Protein AF-A0A2E6DPS9-F1 (afdb_monomer)

Nearest PDB structures (foldseek):
  2yhy-assembly1_A  TM=9.073E-01  e=4.821E-06  Homo sapiens
  2yhw-assembly1_A-2  TM=8.796E-01  e=8.622E-06  Homo sapiens
  5nck-assembly1_B  TM=7.861E-01  e=3.011E-04  Fusobacterium nucleatum
  7p9y-assembly1_AAA  TM=7.922E-01  e=2.480E-04  Saccharomyces cerevisiae S288C
  4db3-assembly1_A  TM=7.115E-01  e=1.578E-04  Vibrio vulnificus

Solvent-accessible surface area (backbone atoms only — not comparable to full-atom values): 5450 Å² total; per-residue (Å²): 137,85,82,76,69,74,83,54,53,56,28,35,35,41,35,42,48,50,58,58,41,29,41,34,37,31,28,41,83,88,67,48,76,78,45,75,50,77,44,74,38,53,80,34,46,70,50,39,53,51,49,52,52,51,44,52,51,59,51,56,71,73,43,75,73,49,40,77,76,47,80,47,79,46,67,70,58,50,62,50,98,86,69,52,73,77,46,37,97,57,51,44,112

Mean predicted aligned error: 5.28 Å

Structure (mmCIF, N/CA/C/O backbone):
data_AF-A0A2E6DPS9-F1
#
_entry.id   AF-A0A2E6DPS9-F1
#
loop_
_atom_site.group_PDB
_atom_site.id
_atom_site.type_symbol
_atom_site.label_atom_id
_atom_site.label_alt_id
_atom_site.label_comp_id
_atom_site.label_asym_id
_atom_site.label_entity_id
_atom_site.label_seq_id
_atom_site.pdbx_PDB_ins_code
_atom_site.Cartn_x
_atom_site.Cartn_y
_atom_site.Cartn_z
_atom_site.occupancy
_atom_site.B_iso_or_equiv
_atom_site.auth_seq_id
_atom_site.auth_comp_id
_atom_site.auth_asym_id
_atom_site.auth_atom_id
_atom_site.pdbx_PDB_model_num
ATOM 1 N N . MET A 1 1 ? -9.347 -13.183 36.408 1.00 39.03 1 MET A N 1
ATOM 2 C CA . MET A 1 1 ? -8.910 -11.925 35.768 1.00 39.03 1 MET A CA 1
ATOM 3 C C . MET A 1 1 ? -9.388 -11.965 34.328 1.00 39.03 1 MET A C 1
ATOM 5 O O . MET A 1 1 ? -8.784 -12.667 33.534 1.00 39.03 1 MET A O 1
ATOM 9 N N . ASN A 1 2 ? -10.509 -11.310 34.015 1.00 36.25 2 ASN A N 1
ATOM 10 C CA . ASN A 1 2 ? -10.957 -11.149 32.631 1.00 36.25 2 ASN A CA 1
ATOM 11 C C . ASN A 1 2 ? -10.393 -9.827 32.120 1.00 36.25 2 ASN A C 1
ATOM 13 O O . ASN A 1 2 ? -10.894 -8.764 32.471 1.00 36.25 2 ASN A O 1
ATOM 17 N N . LEU A 1 3 ? -9.325 -9.910 31.334 1.00 46.50 3 LEU A N 1
ATOM 18 C CA . LEU A 1 3 ? -8.856 -8.808 30.506 1.00 46.50 3 LEU A CA 1
ATOM 19 C C . LEU A 1 3 ? -9.723 -8.809 29.244 1.00 46.50 3 LEU A C 1
ATOM 21 O O . LEU A 1 3 ? -9.343 -9.359 28.217 1.00 46.50 3 LEU A O 1
ATOM 25 N N . THR A 1 4 ? -10.933 -8.261 29.329 1.00 51.97 4 THR A N 1
ATOM 26 C CA . THR A 1 4 ? -11.605 -7.789 28.118 1.00 51.97 4 THR A CA 1
ATOM 27 C C . THR A 1 4 ? -10.853 -6.532 27.708 1.00 51.97 4 THR A C 1
ATOM 29 O O . THR A 1 4 ? -11.108 -5.461 28.261 1.00 51.97 4 THR A O 1
ATOM 32 N N . GLU A 1 5 ? -9.851 -6.682 26.838 1.00 55.75 5 GLU A N 1
ATOM 33 C CA . GLU A 1 5 ? -9.222 -5.543 26.170 1.00 55.75 5 GLU A CA 1
ATOM 34 C C . GLU A 1 5 ? -10.348 -4.648 25.639 1.00 55.75 5 GLU A C 1
ATOM 36 O O . GLU A 1 5 ? -11.286 -5.140 25.000 1.00 55.75 5 GLU A O 1
ATOM 41 N N . ALA A 1 6 ? -10.306 -3.355 25.974 1.00 55.34 6 ALA A N 1
ATOM 42 C CA . ALA A 1 6 ? -11.211 -2.382 25.377 1.00 55.34 6 ALA A CA 1
ATOM 43 C C . ALA A 1 6 ? -11.158 -2.559 23.849 1.00 55.34 6 ALA A C 1
ATOM 45 O O . ALA A 1 6 ? -10.072 -2.828 23.324 1.00 55.34 6 ALA A O 1
ATOM 46 N N . PRO A 1 7 ? -12.295 -2.486 23.134 1.00 62.09 7 PRO A N 1
ATOM 47 C CA . PRO A 1 7 ? -12.294 -2.707 21.698 1.00 62.09 7 PRO A CA 1
ATOM 48 C C . PRO A 1 7 ? -11.306 -1.726 21.067 1.00 62.09 7 PRO A C 1
ATOM 50 O O . PRO A 1 7 ? -11.474 -0.517 21.188 1.00 62.09 7 PRO A O 1
ATOM 53 N N . PHE A 1 8 ? -10.247 -2.254 20.453 1.00 64.81 8 PHE A N 1
ATOM 54 C CA . PHE A 1 8 ? -9.361 -1.441 19.634 1.00 64.81 8 PHE A CA 1
ATOM 55 C C . PHE A 1 8 ? 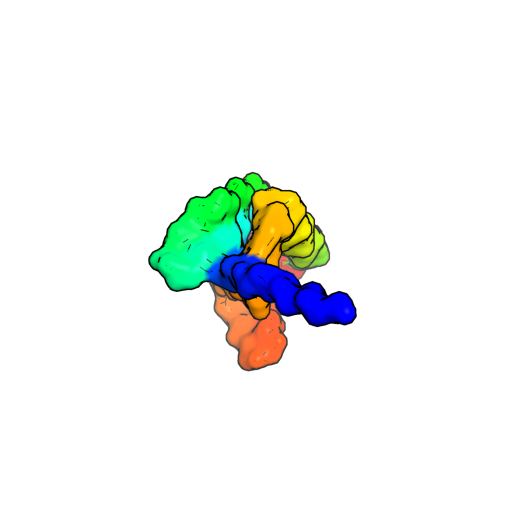-10.220 -0.827 18.540 1.00 64.81 8 PHE A C 1
ATOM 57 O O . PHE A 1 8 ? -10.972 -1.546 17.868 1.00 64.81 8 PHE A O 1
ATOM 64 N N . ASP A 1 9 ? -10.095 0.477 18.339 1.00 82.69 9 ASP A N 1
ATOM 65 C CA . ASP A 1 9 ? -10.690 1.080 17.165 1.00 82.69 9 ASP A CA 1
ATOM 66 C C . ASP A 1 9 ? -9.986 0.508 15.929 1.00 82.69 9 ASP A C 1
ATOM 68 O O . ASP A 1 9 ? -8.758 0.386 15.851 1.00 82.69 9 ASP A O 1
ATOM 72 N N . VAL A 1 10 ? -10.800 0.050 14.983 1.00 88.75 10 VAL A N 1
ATOM 73 C CA . VAL A 1 10 ? -10.323 -0.665 13.804 1.00 88.75 10 VAL A CA 1
ATOM 74 C C . VAL A 1 10 ? -10.060 0.331 12.686 1.00 88.75 10 VAL A C 1
ATOM 76 O O . VAL A 1 10 ? -10.954 1.088 12.300 1.00 88.75 10 VAL A O 1
ATOM 79 N N . VAL A 1 11 ? -8.854 0.274 12.130 1.00 96.12 11 VAL A N 1
ATOM 80 C CA . VAL A 1 11 ? -8.398 1.147 11.043 1.00 96.12 11 VAL A CA 1
ATOM 81 C C . VAL A 1 11 ? -7.994 0.329 9.822 1.00 96.12 11 VAL A C 1
ATOM 83 O O . VAL A 1 11 ? -7.762 -0.884 9.901 1.00 96.12 11 VAL A O 1
ATOM 86 N N . SER A 1 12 ? -7.934 0.990 8.672 1.00 97.81 12 SER A N 1
ATOM 87 C CA . SER A 1 12 ? -7.391 0.433 7.429 1.00 97.81 12 SER A CA 1
ATOM 88 C C . SER A 1 12 ? 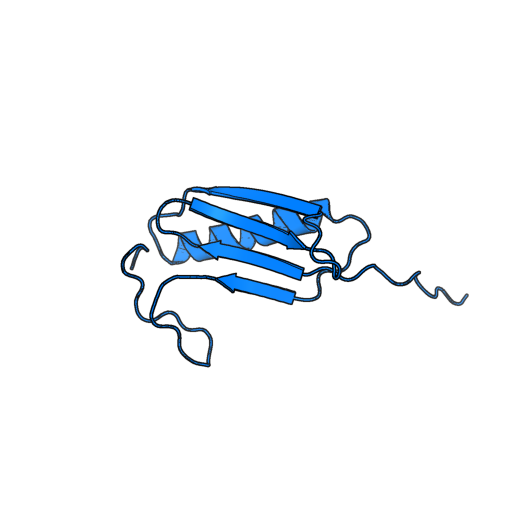-6.224 1.285 6.959 1.00 97.81 12 SER A C 1
ATOM 90 O O . SER A 1 12 ? -6.264 2.504 7.103 1.00 97.81 12 SER A O 1
ATOM 92 N N . ILE A 1 13 ? -5.205 0.658 6.380 1.00 98.50 13 ILE A N 1
ATOM 93 C CA . ILE A 1 13 ? -4.123 1.370 5.700 1.00 98.50 13 ILE A CA 1
ATOM 94 C C . ILE A 1 13 ? -4.346 1.265 4.191 1.00 98.50 13 ILE A C 1
ATOM 96 O O . ILE A 1 13 ? -4.673 0.197 3.678 1.00 98.50 13 ILE A O 1
ATOM 100 N N . GLY A 1 14 ? -4.190 2.373 3.477 1.00 98.38 14 GLY A N 1
ATOM 101 C CA . GLY A 1 14 ? -4.192 2.421 2.019 1.00 98.38 14 GLY A CA 1
ATOM 102 C C . GLY A 1 14 ? -2.858 2.942 1.503 1.00 98.38 14 GLY A C 1
ATOM 103 O O . GLY A 1 14 ? -2.325 3.893 2.069 1.00 98.38 14 GLY A O 1
ATOM 104 N N . VAL A 1 15 ? -2.334 2.343 0.435 1.00 98.56 15 VAL A N 1
ATOM 105 C CA . VAL A 1 15 ? -1.150 2.833 -0.278 1.00 98.56 15 VAL A CA 1
ATOM 106 C C . VAL A 1 15 ? -1.496 3.069 -1.743 1.00 98.56 15 VAL A C 1
ATOM 108 O O . VAL A 1 15 ? -1.919 2.146 -2.431 1.00 98.56 15 VAL A O 1
ATOM 111 N N . ASP A 1 16 ? -1.313 4.295 -2.218 1.00 97.81 16 ASP A N 1
ATOM 112 C CA . ASP A 1 16 ? -1.458 4.692 -3.618 1.00 97.81 16 ASP A CA 1
ATOM 113 C C . ASP A 1 16 ? -0.077 4.820 -4.266 1.00 97.81 16 ASP A C 1
ATOM 115 O O . ASP A 1 16 ? 0.767 5.589 -3.802 1.00 97.81 16 ASP A O 1
ATOM 119 N N . ILE A 1 17 ? 0.167 4.045 -5.320 1.00 97.31 17 ILE A N 1
ATOM 120 C CA . ILE A 1 17 ? 1.443 3.974 -6.029 1.00 97.31 17 ILE A CA 1
ATOM 121 C C . ILE A 1 17 ? 1.293 4.681 -7.381 1.00 97.31 17 ILE A C 1
ATOM 123 O O . ILE A 1 17 ? 0.853 4.094 -8.374 1.00 97.31 17 ILE A O 1
ATOM 127 N N . GLY A 1 18 ? 1.694 5.953 -7.427 1.00 95.25 18 GLY A N 1
ATOM 128 C CA . GLY A 1 18 ? 1.881 6.699 -8.670 1.00 95.25 18 GLY A CA 1
ATOM 129 C C . GLY A 1 18 ? 3.272 6.475 -9.269 1.00 95.25 18 GLY A C 1
ATOM 130 O O . GLY A 1 18 ? 4.099 5.786 -8.690 1.00 95.25 18 GLY A O 1
A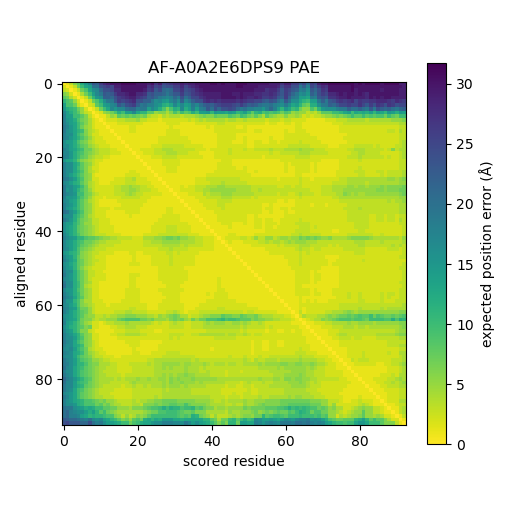TOM 131 N N . GLY A 1 19 ? 3.564 7.093 -10.418 1.00 94.31 19 GLY A N 1
ATOM 132 C CA . GLY A 1 19 ? 4.885 6.967 -11.063 1.00 94.31 19 GLY A CA 1
ATOM 133 C C . GLY A 1 19 ? 6.000 7.817 -10.446 1.00 94.31 19 GLY A C 1
ATOM 134 O O . GLY A 1 19 ? 7.174 7.646 -10.754 1.00 94.31 19 GLY A O 1
ATOM 135 N N . THR A 1 20 ? 5.646 8.773 -9.587 1.00 94.88 20 THR A N 1
ATOM 136 C CA . THR A 1 20 ? 6.611 9.691 -8.953 1.00 94.88 20 THR A CA 1
ATOM 137 C C . THR A 1 20 ? 6.483 9.709 -7.439 1.00 94.88 20 THR A C 1
ATOM 139 O O . THR A 1 20 ? 7.456 9.988 -6.739 1.00 94.88 20 THR A O 1
ATOM 142 N N . LYS A 1 21 ? 5.281 9.452 -6.922 1.00 96.88 21 LYS A N 1
ATOM 143 C CA . LYS A 1 21 ? 4.970 9.507 -5.499 1.00 96.88 21 LYS A CA 1
ATOM 144 C C . LYS A 1 21 ? 4.163 8.282 -5.103 1.00 96.88 21 LYS A C 1
ATOM 146 O O . LYS A 1 21 ? 3.231 7.903 -5.811 1.00 96.88 21 LYS A O 1
ATOM 151 N N . THR A 1 22 ? 4.493 7.748 -3.937 1.00 98.31 22 THR A N 1
ATOM 152 C CA . THR A 1 22 ? 3.733 6.717 -3.244 1.00 98.31 22 THR A CA 1
ATOM 153 C C . THR A 1 22 ? 3.189 7.316 -1.949 1.00 98.31 22 THR A C 1
ATOM 155 O O . THR A 1 22 ? 3.961 7.812 -1.125 1.00 98.31 22 THR A O 1
ATOM 158 N N . LEU A 1 23 ? 1.866 7.329 -1.795 1.00 98.69 23 LEU A N 1
ATOM 159 C CA . LEU A 1 23 ? 1.149 7.914 -0.660 1.00 98.69 23 LEU A CA 1
ATOM 160 C C . LEU A 1 23 ? 0.568 6.798 0.204 1.00 98.69 23 LEU A C 1
ATOM 162 O O . LEU A 1 23 ? -0.206 5.988 -0.286 1.00 98.69 23 LEU A O 1
ATOM 166 N N . GLY A 1 24 ? 0.903 6.782 1.489 1.00 98.69 24 GLY A N 1
ATOM 167 C CA . GLY A 1 24 ? 0.277 5.923 2.483 1.00 98.69 24 GLY A CA 1
ATOM 168 C C . GLY A 1 24 ? -0.659 6.717 3.397 1.00 98.69 24 GLY A C 1
ATOM 169 O O . GLY A 1 24 ? -0.311 7.819 3.822 1.00 98.69 24 GLY A O 1
ATOM 170 N N . LEU A 1 25 ? -1.821 6.150 3.724 1.00 98.50 25 LEU A N 1
ATOM 171 C CA . LEU A 1 25 ? -2.825 6.718 4.629 1.00 98.50 25 LEU A CA 1
ATOM 172 C C . LEU A 1 25 ? -3.294 5.661 5.630 1.00 98.50 25 LEU A C 1
ATOM 174 O O . LEU A 1 25 ? -3.597 4.540 5.228 1.00 98.50 25 LEU A O 1
ATOM 178 N N . ALA A 1 26 ? -3.442 6.028 6.900 1.00 98.25 26 ALA A N 1
ATOM 179 C CA . ALA A 1 26 ? -4.231 5.272 7.866 1.00 98.25 26 ALA A CA 1
ATOM 180 C C . ALA A 1 26 ? -5.597 5.945 8.050 1.00 98.25 26 ALA A C 1
ATOM 182 O O . ALA A 1 26 ? -5.671 7.120 8.413 1.00 98.25 26 ALA A O 1
ATOM 183 N N . LEU A 1 27 ? -6.673 5.201 7.793 1.00 96.31 27 LEU A N 1
ATOM 184 C CA . LEU A 1 27 ? -8.050 5.682 7.824 1.00 96.31 27 LEU A CA 1
ATOM 185 C C . LEU A 1 27 ? -8.834 5.031 8.964 1.00 96.31 27 LEU A C 1
ATOM 187 O O . LEU A 1 27 ? -8.869 3.801 9.089 1.00 96.31 27 LEU A O 1
ATOM 191 N N . ALA A 1 28 ? -9.526 5.852 9.748 1.00 93.50 28 ALA A N 1
ATOM 192 C CA . ALA A 1 28 ? -10.574 5.380 10.640 1.00 93.50 28 ALA A CA 1
ATOM 193 C C . ALA A 1 28 ? -11.788 4.888 9.837 1.00 93.50 28 ALA A C 1
ATOM 195 O O . ALA A 1 28 ? -11.990 5.255 8.678 1.00 93.50 28 ALA A O 1
ATOM 196 N N . ARG A 1 29 ? -12.667 4.101 10.471 1.00 89.31 29 ARG A N 1
ATOM 197 C CA . ARG A 1 29 ? -13.918 3.633 9.842 1.00 89.31 29 ARG A CA 1
ATOM 198 C C . ARG A 1 29 ? -14.822 4.777 9.360 1.00 89.31 29 ARG A C 1
ATOM 200 O O . ARG A 1 29 ? -15.578 4.592 8.413 1.00 89.31 29 ARG A O 1
ATOM 207 N N . SER A 1 30 ? -14.746 5.942 10.001 1.00 89.56 30 SER A N 1
ATOM 208 C CA . SER A 1 30 ? -15.456 7.163 9.600 1.00 89.56 30 SER A CA 1
ATOM 209 C C . SER A 1 30 ? -14.958 7.758 8.276 1.00 89.56 30 SER A C 1
ATOM 211 O O . SER A 1 30 ? -15.629 8.623 7.721 1.00 89.56 30 SER A O 1
ATOM 213 N N . GLY A 1 31 ? -13.798 7.318 7.776 1.00 89.94 31 GLY A N 1
ATOM 214 C CA . GLY A 1 31 ? -13.089 7.931 6.651 1.00 89.94 31 GLY A CA 1
ATOM 215 C C . GLY A 1 31 ? -12.122 9.045 7.062 1.00 89.94 31 GLY A C 1
ATOM 216 O O . GLY A 1 31 ? -11.495 9.648 6.196 1.00 89.94 31 GLY A O 1
ATOM 217 N N . GLU A 1 32 ? -11.979 9.322 8.361 1.00 94.75 32 GLU A N 1
ATOM 218 C CA . GLU A 1 32 ? -10.983 10.268 8.870 1.00 94.75 32 GLU A CA 1
ATOM 219 C C . GLU A 1 32 ? -9.557 9.763 8.608 1.00 94.75 32 GLU A C 1
ATOM 221 O O . GLU A 1 32 ? -9.241 8.604 8.887 1.00 94.75 32 GLU A O 1
ATOM 226 N N . ILE A 1 33 ? -8.693 10.644 8.094 1.00 96.88 33 ILE A N 1
ATOM 227 C CA . ILE A 1 33 ? -7.257 10.386 7.952 1.00 96.88 33 ILE A CA 1
ATOM 228 C C . ILE A 1 33 ? -6.596 10.612 9.308 1.00 96.88 33 ILE A C 1
ATOM 230 O O . ILE A 1 33 ? -6.521 11.742 9.781 1.00 96.88 33 ILE A O 1
ATOM 234 N N . LEU A 1 34 ? -6.093 9.536 9.907 1.00 96.94 34 LEU A N 1
ATOM 235 C CA . LEU A 1 34 ? -5.394 9.579 11.190 1.00 96.94 34 LEU A CA 1
ATOM 236 C C . LEU A 1 34 ? -3.916 9.931 11.007 1.00 96.94 34 LEU A C 1
ATOM 238 O O . LEU A 1 34 ? -3.361 10.733 11.753 1.00 96.94 34 LEU A O 1
ATOM 242 N N . VAL A 1 35 ? -3.278 9.318 10.007 1.00 97.75 35 VAL A N 1
ATOM 243 C CA . VAL A 1 35 ? -1.856 9.487 9.689 1.00 97.75 35 VAL A CA 1
ATOM 244 C C . VAL A 1 35 ? -1.681 9.393 8.178 1.00 97.75 35 VAL A C 1
ATOM 246 O O . VAL A 1 35 ? -2.366 8.608 7.517 1.00 97.75 35 VAL A O 1
ATOM 249 N N . GLN A 1 36 ? -0.751 10.170 7.630 1.00 98.38 36 GLN A N 1
ATOM 250 C CA . GLN A 1 36 ? -0.362 10.088 6.229 1.00 98.38 36 GLN A CA 1
ATOM 251 C C . GLN A 1 36 ? 1.143 10.264 6.048 1.00 98.38 36 GLN A C 1
ATO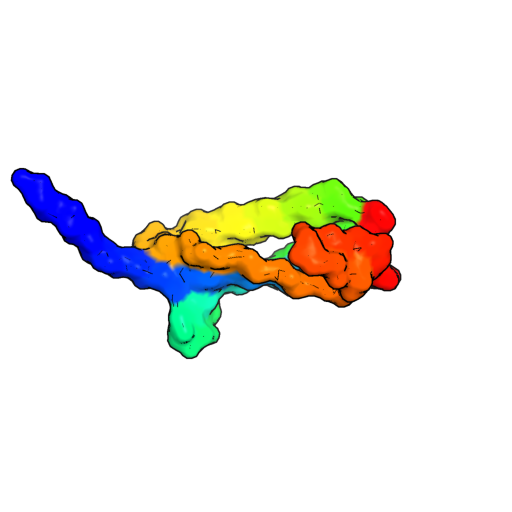M 253 O O . GLN A 1 36 ? 1.772 11.060 6.742 1.00 98.38 36 GLN A O 1
ATOM 258 N N . GLU A 1 37 ? 1.705 9.575 5.063 1.00 98.62 37 GLU A N 1
ATOM 259 C CA . GLU A 1 37 ? 3.110 9.701 4.679 1.00 98.62 37 GLU A CA 1
ATOM 260 C C . GLU A 1 37 ? 3.247 9.608 3.157 1.00 98.62 37 GLU A C 1
ATOM 262 O O . GLU A 1 37 ? 2.512 8.883 2.494 1.00 98.62 37 GLU A O 1
ATOM 267 N N . THR A 1 38 ? 4.186 10.348 2.573 1.00 98.50 38 THR A N 1
ATOM 268 C CA . THR A 1 38 ? 4.498 10.260 1.140 1.00 98.50 38 THR A CA 1
ATOM 269 C C . THR A 1 38 ? 5.975 9.981 0.943 1.00 98.50 38 THR A C 1
ATOM 271 O O . THR A 1 38 ? 6.817 10.593 1.599 1.00 98.50 38 THR A O 1
ATOM 274 N N . ARG A 1 39 ? 6.292 9.112 -0.017 1.00 98.31 39 ARG A N 1
ATOM 275 C CA . ARG A 1 39 ? 7.658 8.823 -0.465 1.00 98.31 39 ARG A CA 1
ATOM 276 C C . ARG A 1 39 ? 7.782 8.961 -1.983 1.00 98.31 39 ARG A C 1
ATOM 278 O O . ARG A 1 39 ? 6.778 8.822 -2.683 1.00 98.31 39 ARG A O 1
ATOM 285 N N . PRO A 1 40 ? 8.984 9.237 -2.520 1.00 97.88 40 PRO A N 1
ATOM 286 C CA . PRO A 1 40 ? 9.245 9.077 -3.947 1.00 97.88 40 PRO A CA 1
ATOM 287 C C . PRO A 1 40 ? 8.993 7.631 -4.383 1.00 97.88 40 PRO A C 1
ATOM 289 O O . PRO A 1 40 ? 9.322 6.706 -3.640 1.00 97.88 40 PRO A O 1
ATOM 292 N N . THR A 1 41 ? 8.446 7.431 -5.581 1.00 97.25 41 THR A N 1
ATOM 293 C CA . THR A 1 41 ? 8.269 6.084 -6.140 1.00 97.25 41 THR A CA 1
ATOM 294 C C . THR A 1 41 ? 9.610 5.550 -6.648 1.00 97.25 41 THR A C 1
ATOM 296 O O . THR A 1 41 ? 10.227 6.187 -7.511 1.00 97.25 41 THR A O 1
ATOM 299 N N . PRO A 1 42 ? 10.080 4.398 -6.140 1.00 95.81 42 PRO A N 1
ATOM 300 C CA . PRO A 1 42 ? 11.314 3.787 -6.618 1.00 95.81 42 PRO A CA 1
ATOM 301 C C . PRO A 1 42 ? 11.237 3.333 -8.079 1.00 95.81 42 PRO A C 1
ATOM 303 O O . PRO A 1 42 ? 10.161 3.181 -8.649 1.00 95.81 42 PRO A O 1
ATOM 306 N N . GLN A 1 43 ? 12.406 3.093 -8.674 1.00 90.50 43 GLN A N 1
ATOM 307 C CA . GLN A 1 43 ? 12.557 2.733 -10.090 1.00 90.50 43 GLN A CA 1
ATOM 308 C C . GLN A 1 43 ? 12.847 1.235 -10.299 1.00 90.50 43 GLN A C 1
ATOM 310 O O . GLN A 1 43 ? 13.350 0.855 -11.351 1.00 90.50 43 GLN A O 1
ATOM 315 N N . SER A 1 44 ? 12.546 0.378 -9.321 1.00 92.94 44 SER A N 1
ATOM 316 C CA . SER A 1 44 ? 12.507 -1.077 -9.511 1.00 92.94 44 SER A CA 1
ATOM 317 C C . SER A 1 44 ? 11.335 -1.693 -8.756 1.00 92.94 44 SER A C 1
ATOM 319 O O . SER A 1 44 ? 10.939 -1.189 -7.700 1.00 92.94 44 SER A O 1
ATOM 321 N N . SER A 1 45 ? 10.794 -2.789 -9.284 1.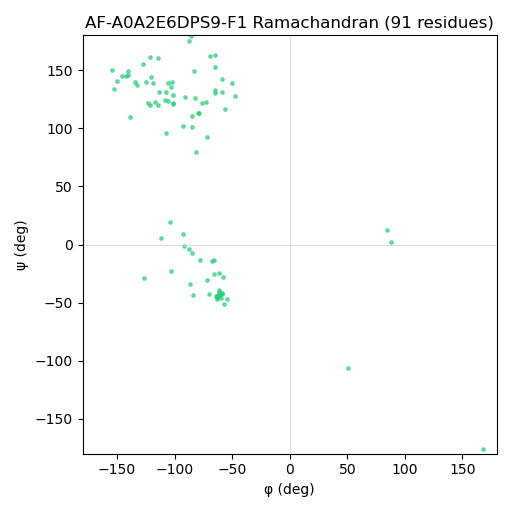00 91.62 45 SER A N 1
ATOM 322 C CA . SER A 1 45 ? 9.690 -3.544 -8.682 1.00 91.62 45 SER A CA 1
ATOM 323 C C . SER A 1 45 ? 9.983 -3.980 -7.237 1.00 91.62 45 SER A C 1
ATOM 325 O O . SER A 1 45 ? 9.178 -3.701 -6.347 1.00 91.62 45 SER A O 1
ATOM 327 N N . ASP A 1 46 ? 11.163 -4.543 -6.963 1.00 94.44 46 ASP A N 1
ATOM 328 C CA . ASP A 1 46 ? 11.573 -4.935 -5.601 1.00 94.44 46 ASP A CA 1
ATOM 329 C C . ASP A 1 46 ? 11.588 -3.748 -4.624 1.00 94.44 46 ASP A C 1
ATOM 331 O O . ASP A 1 46 ? 11.109 -3.843 -3.493 1.00 94.44 46 ASP A O 1
ATOM 335 N N . GLN A 1 47 ? 12.101 -2.594 -5.062 1.00 96.50 47 GLN A N 1
ATOM 336 C CA . GLN A 1 47 ? 12.146 -1.402 -4.214 1.00 96.50 47 GLN A CA 1
ATOM 337 C C . GLN A 1 47 ? 10.758 -0.796 -4.002 1.00 96.50 47 GLN A C 1
ATOM 339 O O . GLN A 1 47 ? 10.507 -0.215 -2.948 1.00 96.50 47 GLN A O 1
ATOM 344 N N . ILE A 1 48 ? 9.845 -0.921 -4.971 1.00 95.75 48 ILE A N 1
ATOM 345 C CA . ILE A 1 48 ? 8.447 -0.510 -4.797 1.00 95.75 48 ILE A CA 1
ATOM 346 C C . ILE A 1 48 ? 7.795 -1.350 -3.695 1.00 95.75 48 ILE A C 1
ATOM 348 O O . ILE A 1 48 ? 7.148 -0.781 -2.816 1.00 95.75 48 ILE A O 1
ATOM 352 N N . VAL A 1 49 ? 8.004 -2.670 -3.689 1.00 96.25 49 VAL A N 1
ATOM 353 C CA . VAL A 1 49 ? 7.492 -3.553 -2.627 1.00 96.25 49 VAL A CA 1
ATOM 354 C C . VAL A 1 49 ? 8.056 -3.151 -1.261 1.00 96.25 49 VAL A C 1
ATOM 356 O O . VAL A 1 49 ? 7.291 -2.982 -0.310 1.00 96.25 49 VAL A O 1
ATOM 359 N N . GLU A 1 50 ? 9.364 -2.905 -1.173 1.00 98.06 50 GLU A N 1
ATOM 360 C CA . GLU A 1 50 ? 10.010 -2.438 0.061 1.00 98.06 50 GLU A CA 1
ATOM 361 C C . GLU A 1 50 ? 9.467 -1.074 0.524 1.00 98.06 50 GLU A C 1
ATOM 363 O O . GLU A 1 50 ? 9.234 -0.849 1.714 1.00 98.06 50 GLU A O 1
ATOM 368 N N . CYS A 1 51 ? 9.202 -0.160 -0.414 1.00 98.00 51 CYS A N 1
ATOM 369 C CA . CYS A 1 51 ? 8.601 1.142 -0.128 1.00 98.00 51 CYS A CA 1
ATOM 370 C C . CYS A 1 51 ? 7.198 0.993 0.477 1.00 98.00 51 CYS A C 1
ATOM 372 O O . CYS A 1 51 ? 6.890 1.653 1.472 1.00 98.00 51 CYS A O 1
ATOM 374 N N . VAL A 1 52 ? 6.369 0.094 -0.069 1.00 98.12 52 VAL A N 1
ATOM 375 C CA . VAL A 1 52 ? 5.032 -0.216 0.465 1.00 98.12 52 VAL A CA 1
ATOM 376 C C . VAL A 1 52 ? 5.130 -0.806 1.873 1.00 98.12 52 VAL A C 1
ATOM 378 O O . VAL A 1 52 ? 4.421 -0.343 2.766 1.00 98.12 52 VAL A O 1
ATOM 381 N N . ALA A 1 53 ? 6.019 -1.779 2.096 1.00 98.38 53 ALA A N 1
ATOM 382 C CA . ALA A 1 53 ? 6.226 -2.383 3.413 1.00 98.38 53 ALA A CA 1
ATOM 383 C C . ALA A 1 53 ? 6.696 -1.344 4.443 1.00 98.38 53 ALA A C 1
ATOM 385 O O . ALA A 1 53 ? 6.162 -1.270 5.551 1.00 98.38 53 ALA A O 1
ATOM 386 N N . THR A 1 54 ? 7.634 -0.478 4.055 1.00 98.38 54 THR A N 1
ATOM 387 C CA . THR A 1 54 ? 8.139 0.585 4.928 1.00 98.38 54 THR A CA 1
ATOM 388 C C . THR A 1 54 ? 7.049 1.598 5.276 1.00 98.38 54 THR A C 1
ATOM 390 O O . THR A 1 54 ? 6.920 1.982 6.438 1.00 98.38 54 THR A O 1
ATOM 393 N N . LEU A 1 55 ? 6.243 2.021 4.295 1.00 98.44 55 LEU A N 1
ATOM 394 C CA . LEU A 1 55 ? 5.099 2.904 4.538 1.00 98.44 55 LEU A CA 1
ATOM 395 C C . LEU A 1 55 ? 4.082 2.251 5.475 1.00 98.44 55 LEU A C 1
ATOM 397 O O . LEU A 1 55 ? 3.619 2.897 6.410 1.00 98.44 55 LEU A O 1
ATOM 401 N N . PHE A 1 56 ? 3.760 0.975 5.260 1.00 98.50 56 PHE A N 1
ATOM 402 C CA . PHE A 1 56 ? 2.844 0.238 6.125 1.00 98.50 56 PHE A CA 1
ATOM 403 C C . PHE A 1 56 ? 3.324 0.227 7.581 1.00 98.50 56 PHE A C 1
ATOM 405 O O . PHE A 1 56 ? 2.559 0.600 8.469 1.00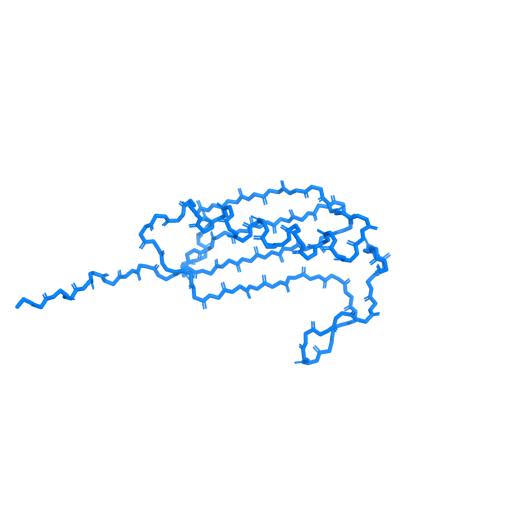 98.50 56 PHE A O 1
ATOM 412 N N . HIS A 1 57 ? 4.584 -0.147 7.824 1.00 98.06 57 HIS A N 1
ATOM 413 C CA . HIS A 1 57 ? 5.149 -0.175 9.174 1.00 98.06 57 HIS A CA 1
ATOM 414 C C . HIS A 1 57 ? 5.202 1.221 9.806 1.00 98.06 57 HIS A C 1
ATOM 416 O O . HIS A 1 57 ? 4.741 1.389 10.930 1.00 98.06 57 HIS A O 1
ATOM 422 N N . SER A 1 58 ? 5.648 2.239 9.062 1.00 98.25 58 SER A N 1
ATOM 423 C CA . SER A 1 58 ? 5.708 3.623 9.554 1.00 98.25 58 SER A CA 1
ATOM 424 C C . SER A 1 58 ? 4.338 4.161 9.983 1.00 98.25 58 SER A C 1
ATOM 426 O O . SER A 1 58 ? 4.211 4.811 11.023 1.00 98.25 58 SER A O 1
ATOM 428 N N . LEU A 1 59 ? 3.287 3.874 9.209 1.00 98.12 59 LEU A N 1
ATOM 429 C CA . LEU A 1 59 ? 1.920 4.261 9.559 1.00 98.12 59 LEU A CA 1
ATOM 430 C C . LEU A 1 59 ? 1.394 3.451 10.750 1.00 98.12 59 LEU A C 1
ATOM 432 O O . LEU A 1 59 ? 0.770 4.023 11.639 1.00 98.12 59 LEU A O 1
ATOM 436 N N . ALA A 1 60 ? 1.652 2.140 10.783 1.00 96.56 60 ALA A N 1
ATOM 437 C CA . ALA A 1 60 ? 1.236 1.255 11.871 1.00 96.56 60 ALA A CA 1
ATOM 438 C C . ALA A 1 60 ? 1.853 1.650 13.222 1.00 96.56 60 ALA A C 1
ATOM 440 O O . ALA A 1 60 ? 1.149 1.670 14.230 1.00 96.56 60 ALA A O 1
ATOM 441 N N . ASP A 1 61 ? 3.126 2.040 13.241 1.00 96.38 61 ASP A N 1
ATOM 442 C CA . ASP A 1 61 ? 3.825 2.444 14.465 1.00 96.38 61 ASP A CA 1
ATOM 443 C C . ASP A 1 61 ? 3.252 3.740 15.069 1.00 96.38 61 ASP A C 1
ATOM 445 O O . ASP A 1 61 ? 3.312 3.957 16.280 1.00 96.38 61 ASP A O 1
ATOM 449 N N . GLN A 1 62 ? 2.635 4.591 14.245 1.00 96.44 62 GLN A N 1
ATOM 450 C CA . GLN A 1 62 ? 2.004 5.845 14.674 1.00 96.44 62 GLN A CA 1
ATOM 451 C C . GLN A 1 62 ? 0.563 5.665 15.177 1.00 96.44 62 GLN A C 1
ATOM 453 O O . GLN A 1 62 ? -0.031 6.605 15.705 1.00 96.44 62 GLN A O 1
ATOM 458 N N . LEU A 1 63 ? -0.010 4.467 15.039 1.00 93.31 63 LEU A N 1
ATOM 459 C CA . LEU A 1 63 ? -1.412 4.191 15.349 1.00 93.31 63 LEU A CA 1
ATOM 460 C C . LEU A 1 63 ? -1.673 3.808 16.817 1.00 93.31 63 LEU A C 1
ATOM 462 O O . LEU A 1 63 ? -2.829 3.672 17.205 1.00 93.31 63 LEU A O 1
ATOM 466 N N . GLY A 1 64 ? -0.655 3.672 17.669 1.00 88.50 64 GLY A N 1
ATOM 467 C CA . GLY A 1 64 ? -0.838 3.465 19.114 1.00 88.50 64 GLY A CA 1
ATOM 468 C C . GLY A 1 64 ? -1.813 2.325 19.462 1.00 88.50 64 GLY A C 1
ATOM 469 O O . GLY A 1 64 ? -1.479 1.155 19.316 1.00 88.50 64 GLY A O 1
ATOM 470 N N . ASN A 1 65 ? -3.021 2.674 19.926 1.00 86.12 65 ASN A N 1
ATOM 471 C CA . ASN A 1 65 ? -4.063 1.729 20.357 1.00 86.12 65 ASN A CA 1
ATOM 472 C C . ASN A 1 65 ? -5.071 1.341 19.255 1.00 86.12 65 ASN A C 1
ATOM 474 O O . ASN A 1 65 ? -6.094 0.728 19.561 1.00 86.12 65 ASN A O 1
ATOM 478 N N . TYR A 1 66 ? -4.851 1.709 17.993 1.00 91.19 66 TYR A N 1
ATOM 479 C CA . TYR A 1 66 ? -5.681 1.223 16.889 1.00 91.19 66 TYR A CA 1
ATOM 480 C C . TYR A 1 66 ? -5.200 -0.155 16.412 1.00 91.19 66 TYR A C 1
ATOM 482 O O . TYR A 1 66 ? -4.010 -0.466 16.446 1.00 91.19 66 TYR A O 1
ATOM 490 N N . ARG A 1 67 ? -6.119 -0.988 15.908 1.00 92.75 67 ARG A N 1
ATOM 491 C CA . ARG A 1 67 ? -5.773 -2.241 15.212 1.00 92.75 67 ARG A CA 1
ATOM 492 C C . ARG A 1 67 ? -5.975 -2.092 13.713 1.00 92.75 67 ARG A C 1
ATOM 494 O O . ARG A 1 67 ? -7.083 -1.813 13.254 1.00 92.75 67 ARG A O 1
ATOM 501 N N . VAL A 1 68 ? -4.916 -2.343 12.946 1.00 96.00 68 VAL A N 1
ATOM 502 C CA . VAL A 1 68 ? -4.995 -2.409 11.483 1.00 96.00 68 VAL A CA 1
ATOM 503 C C . VAL A 1 68 ? -5.712 -3.697 11.078 1.00 96.00 68 VAL A C 1
ATOM 505 O O . VAL A 1 68 ? -5.295 -4.790 11.451 1.00 96.00 68 VAL A O 1
ATOM 508 N N . SER A 1 69 ? -6.799 -3.570 10.320 1.00 95.31 69 SER A N 1
ATOM 509 C CA . SER A 1 69 ? -7.602 -4.711 9.840 1.00 95.31 69 SER A CA 1
ATOM 510 C C . SER A 1 69 ? -7.369 -5.069 8.379 1.00 95.31 69 SER A C 1
ATOM 512 O O . SER A 1 69 ? -7.649 -6.197 7.977 1.00 95.31 69 SER A O 1
ATOM 514 N N . ALA A 1 70 ? -6.882 -4.118 7.585 1.00 95.75 70 ALA A N 1
ATOM 515 C CA . ALA A 1 70 ? -6.699 -4.283 6.155 1.00 95.75 70 ALA A CA 1
ATOM 516 C C . ALA A 1 70 ? -5.596 -3.361 5.628 1.00 95.75 70 ALA A C 1
ATOM 518 O O . ALA A 1 70 ? -5.398 -2.255 6.141 1.00 95.75 70 ALA A O 1
ATOM 519 N N . LEU A 1 71 ? -4.936 -3.824 4.566 1.00 97.38 71 LEU A N 1
ATOM 520 C CA . LEU A 1 71 ? -4.089 -3.032 3.684 1.00 97.38 71 LEU A CA 1
ATOM 521 C C . LEU A 1 71 ? -4.707 -3.049 2.281 1.00 97.38 71 LEU A C 1
ATOM 523 O O . LEU A 1 71 ? -4.906 -4.118 1.707 1.00 97.38 71 LEU A O 1
ATOM 527 N N . GLY A 1 72 ? -5.004 -1.873 1.738 1.00 97.25 72 GLY A N 1
ATOM 528 C CA . GLY A 1 72 ? -5.361 -1.688 0.334 1.00 97.25 72 GLY A CA 1
ATOM 529 C C . GLY A 1 72 ? -4.185 -1.121 -0.453 1.00 97.25 72 GLY A C 1
ATOM 530 O O . GLY A 1 72 ? -3.496 -0.228 0.034 1.00 97.25 72 GLY A O 1
ATOM 531 N N . ILE A 1 73 ? -3.973 -1.609 -1.675 1.00 97.44 73 ILE A N 1
ATOM 532 C CA . ILE A 1 73 ? -2.949 -1.092 -2.588 1.00 97.44 73 ILE A CA 1
ATOM 533 C C . ILE A 1 73 ? -3.635 -0.632 -3.874 1.00 97.44 73 ILE A C 1
ATOM 535 O O . ILE A 1 73 ? -4.300 -1.420 -4.547 1.00 97.44 73 ILE A O 1
ATOM 539 N N . GLY A 1 74 ? -3.482 0.649 -4.198 1.00 96.00 74 GLY A N 1
ATOM 540 C CA . GLY A 1 74 ? -3.892 1.256 -5.456 1.00 96.00 74 GLY A CA 1
ATOM 541 C C . GLY A 1 74 ? -2.687 1.429 -6.370 1.00 96.00 74 GLY A C 1
ATOM 542 O O . GLY A 1 74 ? -1.664 1.972 -5.963 1.00 96.00 74 GLY A O 1
ATOM 543 N N . VAL A 1 75 ? -2.796 0.952 -7.607 1.00 95.12 75 VAL A N 1
ATOM 544 C CA . VAL A 1 75 ? -1.760 1.118 -8.628 1.00 95.12 75 VAL A CA 1
ATOM 545 C C . VAL A 1 75 ? -2.395 1.164 -10.013 1.00 95.12 75 VAL A C 1
ATOM 547 O O . VAL A 1 75 ? -3.334 0.422 -10.305 1.00 95.12 75 VAL A O 1
ATOM 550 N N . ALA A 1 76 ? -1.888 2.034 -10.885 1.00 91.94 76 ALA A N 1
ATOM 551 C CA . ALA A 1 76 ? -2.320 2.078 -12.275 1.00 91.94 76 ALA A CA 1
ATOM 552 C C . ALA A 1 76 ? -1.650 0.952 -13.080 1.00 91.94 76 ALA A C 1
ATOM 554 O O . ALA A 1 76 ? -0.439 0.978 -13.306 1.00 91.94 76 ALA A O 1
ATOM 555 N N . GLY A 1 77 ? -2.435 -0.016 -13.555 1.00 92.81 77 GLY A N 1
ATOM 556 C CA . GLY A 1 77 ? -1.918 -1.100 -14.384 1.00 92.81 77 GLY A CA 1
ATOM 557 C C . GLY A 1 77 ? -2.892 -2.256 -14.595 1.00 92.81 77 GLY A C 1
ATOM 558 O O . GLY A 1 77 ? -4.041 -2.215 -14.159 1.00 92.81 77 GLY A O 1
ATOM 559 N N . LEU A 1 78 ? -2.417 -3.294 -15.285 1.00 95.00 78 LEU A N 1
ATOM 560 C CA . LEU A 1 78 ? -3.150 -4.544 -15.473 1.00 95.00 78 LEU A CA 1
ATOM 561 C C . LEU A 1 78 ? -2.906 -5.460 -14.270 1.00 95.00 78 LEU A C 1
ATOM 563 O O . LEU A 1 78 ? -1.859 -6.102 -14.190 1.00 95.00 78 LEU A O 1
ATOM 567 N N . VAL A 1 79 ? -3.873 -5.513 -13.356 1.00 94.62 79 VAL A N 1
ATOM 568 C CA . VAL A 1 79 ? -3.840 -6.366 -12.160 1.00 94.62 79 VAL A CA 1
ATOM 569 C C . VAL A 1 79 ? -4.827 -7.516 -12.330 1.00 94.62 79 VAL A C 1
ATOM 571 O O . VAL A 1 79 ? -5.975 -7.297 -12.721 1.00 94.62 79 VAL A O 1
ATOM 574 N N . ASP A 1 80 ? -4.392 -8.745 -12.060 1.00 95.81 80 ASP A N 1
ATOM 575 C CA . ASP A 1 80 ? -5.284 -9.904 -12.079 1.00 95.81 80 ASP A CA 1
ATOM 576 C C . ASP A 1 80 ? -5.989 -10.142 -10.730 1.00 95.81 80 ASP A C 1
ATOM 578 O O . ASP A 1 80 ? -5.730 -9.488 -9.722 1.00 95.81 80 ASP A O 1
ATOM 582 N N . LYS A 1 81 ? -6.900 -11.120 -10.694 1.00 95.75 81 LYS A N 1
ATOM 583 C CA . LYS A 1 81 ? -7.674 -11.462 -9.488 1.00 95.75 81 LYS A CA 1
ATOM 584 C C . LYS A 1 81 ? -6.842 -12.027 -8.327 1.00 95.75 81 LYS A C 1
ATOM 586 O O . LYS A 1 81 ? -7.372 -12.150 -7.228 1.00 95.75 81 LYS A O 1
ATOM 591 N N . ASN A 1 82 ? -5.590 -12.413 -8.573 1.00 96.12 82 ASN A N 1
ATOM 592 C CA . ASN A 1 82 ? -4.665 -12.869 -7.539 1.00 96.12 82 ASN A CA 1
ATOM 593 C C . ASN A 1 82 ? -3.826 -11.705 -6.985 1.00 96.12 82 ASN A C 1
ATOM 595 O O . ASN A 1 82 ? -3.015 -11.919 -6.089 1.00 96.12 82 ASN A O 1
ATOM 599 N N . GLY A 1 83 ? -4.013 -10.487 -7.509 1.00 92.56 83 GLY A N 1
ATOM 600 C CA . GLY A 1 83 ? -3.262 -9.301 -7.114 1.00 92.56 83 GLY A CA 1
ATOM 601 C C . GLY A 1 83 ? -1.920 -9.151 -7.828 1.00 92.56 83 GLY A C 1
ATOM 602 O O . GLY A 1 83 ? -1.112 -8.328 -7.405 1.00 92.56 83 GLY A O 1
ATOM 603 N N . GLN A 1 84 ? -1.653 -9.912 -8.897 1.00 94.44 84 GLN A N 1
ATOM 604 C CA . GLN A 1 84 ? -0.413 -9.757 -9.658 1.00 94.44 84 GLN A CA 1
ATOM 605 C C . GLN A 1 84 ? -0.529 -8.602 -10.655 1.00 94.44 84 GLN A C 1
ATOM 607 O O . GLN A 1 84 ? -1.439 -8.570 -11.487 1.00 94.44 84 GLN A O 1
ATOM 612 N N . LEU A 1 85 ? 0.422 -7.669 -10.581 1.00 93.19 85 LEU A N 1
ATOM 613 C CA . LEU A 1 85 ? 0.577 -6.570 -11.528 1.00 93.19 85 LEU A CA 1
ATOM 614 C C . LEU A 1 85 ? 1.396 -7.041 -12.737 1.00 93.19 85 LEU A C 1
ATOM 616 O O . LEU A 1 85 ? 2.591 -7.289 -12.627 1.00 93.19 85 LEU A O 1
ATOM 620 N N . HIS A 1 86 ? 0.752 -7.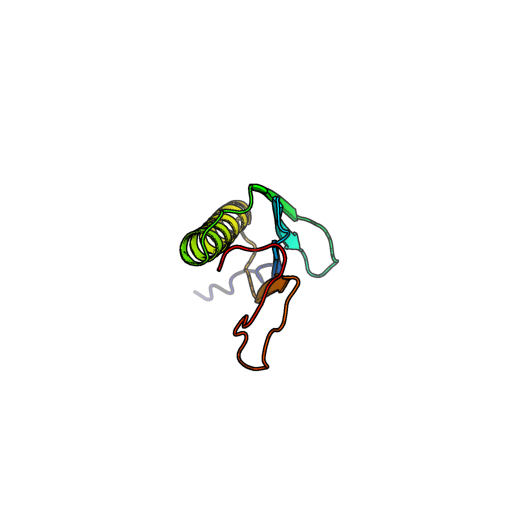157 -13.898 1.00 92.94 86 HIS A N 1
ATOM 621 C CA . HIS A 1 86 ? 1.383 -7.636 -15.137 1.00 92.94 86 HIS A CA 1
ATOM 622 C C . HIS A 1 86 ? 2.067 -6.521 -15.930 1.00 92.94 86 HIS A C 1
ATOM 624 O O . HIS A 1 86 ? 3.059 -6.755 -16.624 1.00 92.94 86 HIS A O 1
ATOM 630 N N . ARG A 1 87 ? 1.496 -5.312 -15.890 1.00 91.12 87 ARG A N 1
ATOM 631 C CA . ARG A 1 87 ? 1.978 -4.125 -16.615 1.00 91.12 87 ARG A CA 1
ATOM 632 C C . ARG A 1 87 ? 1.567 -2.853 -15.882 1.00 91.12 87 ARG A C 1
ATOM 634 O O . ARG A 1 87 ? 0.385 -2.705 -15.576 1.00 91.12 87 ARG A O 1
ATOM 641 N N . ALA A 1 88 ? 2.494 -1.914 -15.710 1.00 91.25 88 ALA A N 1
ATOM 642 C CA . ALA A 1 88 ? 2.232 -0.573 -15.191 1.00 91.25 88 ALA A CA 1
ATOM 643 C C . ALA A 1 88 ? 3.035 0.466 -15.997 1.00 91.25 88 ALA A C 1
ATOM 645 O O . ALA A 1 88 ? 4.251 0.512 -15.864 1.00 91.25 88 ALA A O 1
ATOM 646 N N . PRO A 1 89 ? 2.395 1.319 -16.820 1.00 84.25 89 PRO A N 1
ATOM 647 C CA . PRO A 1 89 ? 3.107 2.209 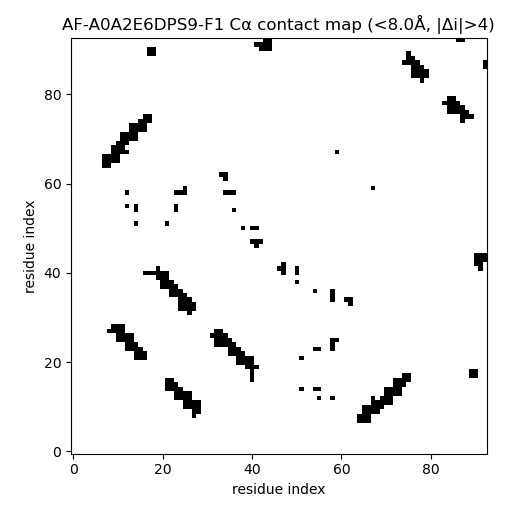-17.749 1.00 84.25 89 PRO A CA 1
ATOM 648 C C . PRO A 1 89 ? 4.044 3.215 -17.076 1.00 84.25 89 PRO A C 1
ATOM 650 O O . PRO A 1 89 ? 4.958 3.728 -17.709 1.00 84.25 89 PRO A O 1
ATOM 653 N N . ASN A 1 90 ? 3.761 3.537 -15.813 1.00 85.62 90 ASN A N 1
ATOM 654 C CA . ASN A 1 90 ? 4.450 4.575 -15.056 1.00 85.62 90 ASN A CA 1
ATOM 655 C C . ASN A 1 90 ? 5.290 4.008 -13.906 1.00 85.62 90 ASN A C 1
ATOM 657 O O . ASN A 1 90 ? 5.791 4.788 -13.101 1.00 85.62 90 ASN A O 1
ATOM 661 N N . LEU A 1 91 ? 5.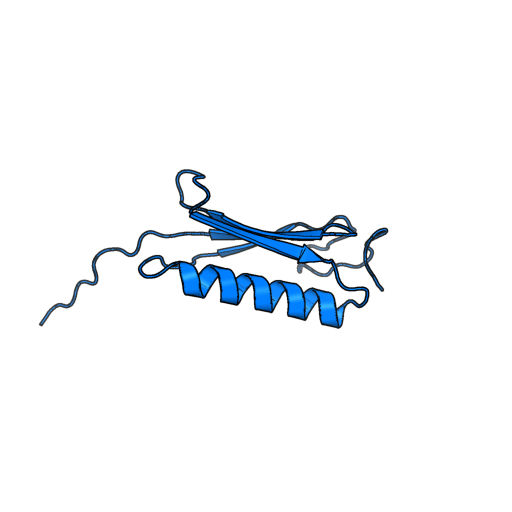393 2.683 -13.789 1.00 83.50 91 LEU A N 1
ATOM 662 C CA . LEU A 1 91 ? 6.236 2.033 -12.793 1.00 83.50 91 LEU A CA 1
ATOM 663 C C . LEU A 1 91 ? 7.360 1.285 -13.484 1.00 83.50 91 LEU A C 1
ATOM 665 O O . LEU A 1 91 ? 7.297 0.992 -14.675 1.00 83.50 91 LEU A O 1
ATOM 669 N N . ALA A 1 92 ? 8.393 1.010 -12.707 1.00 74.31 92 ALA A N 1
ATOM 670 C CA . ALA A 1 92 ? 9.488 0.188 -13.162 1.00 74.31 92 ALA A CA 1
ATOM 671 C C . ALA A 1 92 ? 9.052 -1.252 -13.442 1.00 74.31 92 ALA A C 1
ATOM 673 O O . ALA A 1 92 ? 8.102 -1.744 -12.826 1.00 74.31 92 ALA A O 1
ATOM 674 N N . ASP A 1 93 ? 9.784 -1.887 -14.358 1.00 68.44 93 ASP A N 1
ATOM 675 C CA . ASP A 1 93 ? 9.611 -3.291 -14.733 1.00 68.44 93 ASP A CA 1
ATOM 676 C C . ASP A 1 93 ? 9.939 -4.274 -13.586 1.00 68.44 93 ASP A C 1
ATOM 678 O O . ASP A 1 93 ? 10.750 -3.957 -12.674 1.00 68.44 93 ASP A O 1
#

Foldseek 3Di:
DDCPPDDAQEWEWEWEAFLFKIKIFIAGPVRDTPDIDMDTQDQAPVVNVVVLVVSVVVNVVSSVRHDHDYYHYHAAADADPVRDGPDHPRHHD

pLDDT: mean 90.72, std 13.33, range [36.25, 98.69]

Radius of gyration: 15.32 Å; Cα contacts (8 Å, |Δi|>4): 166; chains: 1; bounding box: 28×23×54 Å

Sequence (93 aa):
MNLTEAPFDVVSIGVDIGGTKTLGLALARSGEILVQETRPTPQSSDQIVECVATLFHSLADQLGNYRVSALGIGVAGLVDKNGQLHRAPNLAD

Secondary structure (DSSP, 8-state):
----PPPPPEEEEEEEE-SSEEEEEEEETTS-EEEEEEEEPPSSHHHHHHHHHHHHHHHHHTTTT-EEEEEEEEESSEE-TT--EEE-TTS--